Protein AF-A0A7X7LG31-F1 (afdb_monomer)

Solvent-accessible surface area (backbone atoms only — not comparable to full-atom values): 5447 Å² total; per-residue (Å²): 137,80,81,90,49,77,46,50,28,60,47,83,56,98,92,37,42,31,34,36,35,29,49,75,89,39,84,42,78,59,56,81,58,94,58,41,50,80,39,24,42,27,57,21,65,37,77,55,97,88,44,41,40,34,24,9,29,31,34,28,66,84,69,72,37,43,31,14,30,35,28,51,74,50,46,64,42,80,69,63,88,62,86,85,59,74,40,73,32,66,72,66,84,86,134

Secondary structure (DSSP, 8-state):
-PPP-EEEEEEEETTEEEEEEEETTEEEE----TTEEEEEEEEEEEEETTEEEEEEEEEETTTTEEEEEEEETTEEEE----TTS----------

Nearest PDB structures (foldseek):
  8hcj-assembly2_F  TM=4.113E-01  e=3.581E+00  Pseudopedobacter saltans DSM 12145
  5jrl-assembly3_B-3  TM=3.997E-01  e=3.390E+00  Sphingopyxis alaskensis RB2256
  5jrl-assembly2_D-2  TM=3.324E-01  e=3.210E+00  Sphingopyxis alaskensis RB2256
  5jrl-assembly1_A  TM=3.401E-01  e=3.996E+00  Sphingopyxis alaskensis RB2256
  5jrk-assembly1_A  TM=3.001E-01  e=6.195E+00  Sphingopyxis alaskensis RB2256

Structure (mmCIF, N/CA/C/O backbone):
data_AF-A0A7X7LG31-F1
#
_entry.id   AF-A0A7X7LG31-F1
#
loop_
_atom_site.group_PDB
_atom_site.id
_atom_site.type_symbol
_atom_site.label_atom_id
_atom_site.label_alt_id
_atom_site.label_comp_id
_atom_site.label_asym_id
_atom_site.label_entity_id
_atom_site.label_seq_id
_atom_site.pdbx_PDB_ins_code
_atom_site.Cartn_x
_atom_site.Cartn_y
_atom_site.Cartn_z
_atom_site.occupancy
_atom_site.B_iso_or_equiv
_atom_site.auth_seq_id
_atom_site.auth_comp_id
_atom_site.auth_asym_id
_atom_site.auth_atom_id
_atom_site.pdbx_PDB_model_num
ATOM 1 N N . SER A 1 1 ? -24.082 4.976 17.655 1.00 54.62 1 SER A N 1
ATOM 2 C CA . SER A 1 1 ? -22.827 5.201 16.914 1.00 54.62 1 SER A CA 1
ATOM 3 C C . SER A 1 1 ? -22.321 3.850 16.451 1.00 54.62 1 SER A C 1
ATOM 5 O O . SER A 1 1 ? -22.345 2.912 17.238 1.00 54.62 1 SER A O 1
ATOM 7 N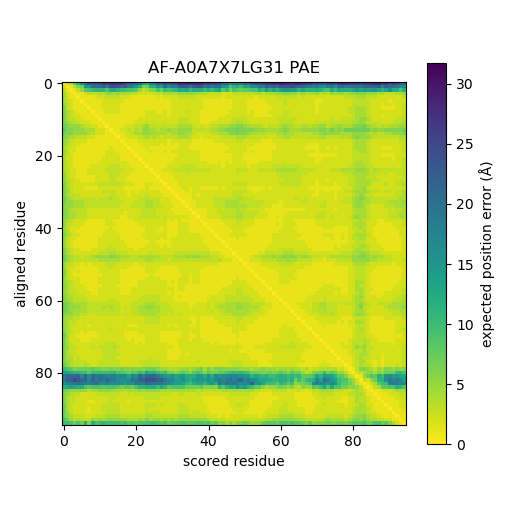 N . GLY A 1 2 ? -21.980 3.715 15.170 1.00 73.50 2 GLY A N 1
ATOM 8 C CA . GLY A 1 2 ? -21.347 2.502 14.647 1.00 73.50 2 GLY A CA 1
ATOM 9 C C . GLY A 1 2 ? -19.840 2.551 14.884 1.00 73.50 2 GLY A C 1
ATOM 10 O O . GLY A 1 2 ? -19.279 3.641 14.978 1.00 73.50 2 GLY A O 1
ATOM 11 N N . ALA A 1 3 ? -19.204 1.389 15.014 1.00 87.75 3 ALA A N 1
ATOM 12 C CA . ALA A 1 3 ? -17.751 1.302 14.943 1.00 87.75 3 ALA A CA 1
ATOM 13 C C . ALA A 1 3 ? -17.283 1.692 13.530 1.00 87.75 3 ALA A C 1
ATOM 15 O O . ALA A 1 3 ? -17.962 1.368 12.554 1.00 87.75 3 ALA A O 1
ATOM 16 N N . ASP A 1 4 ? -16.141 2.375 13.427 1.00 94.81 4 ASP A N 1
ATOM 17 C CA . ASP A 1 4 ? -15.504 2.621 12.134 1.00 94.81 4 ASP A CA 1
ATOM 18 C C . ASP A 1 4 ? -15.012 1.293 11.539 1.00 94.81 4 ASP A C 1
ATOM 20 O O . ASP A 1 4 ? -14.339 0.514 12.218 1.00 94.81 4 ASP A O 1
ATOM 24 N N . VAL A 1 5 ? -15.319 1.051 10.265 1.00 96.44 5 VAL A N 1
ATOM 25 C CA . VAL A 1 5 ? -14.831 -0.104 9.502 1.00 96.44 5 VAL A CA 1
ATOM 26 C C . VAL A 1 5 ? -13.765 0.369 8.525 1.00 96.44 5 VAL A C 1
ATOM 28 O O . VAL A 1 5 ? -14.010 1.284 7.735 1.00 96.44 5 VAL A O 1
ATOM 31 N N . TYR A 1 6 ? -12.602 -0.280 8.573 1.00 97.94 6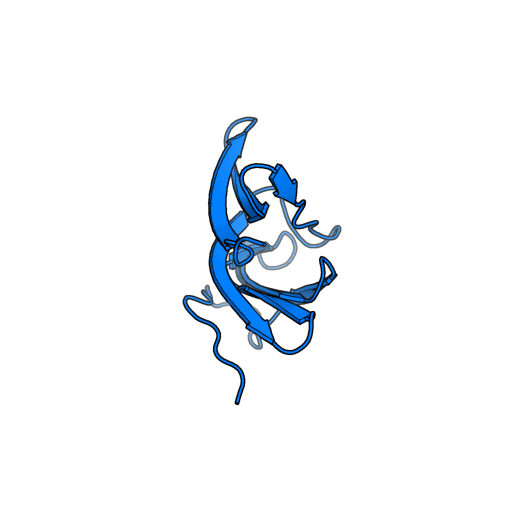 TYR A N 1
ATOM 32 C CA . TYR A 1 6 ? -11.486 -0.043 7.665 1.00 97.94 6 TYR A CA 1
ATOM 33 C C . TYR A 1 6 ? -11.256 -1.274 6.795 1.00 97.94 6 TYR A C 1
ATOM 35 O O . TYR A 1 6 ? -11.256 -2.398 7.296 1.00 97.94 6 TYR A O 1
ATOM 43 N N . VAL A 1 7 ? -11.040 -1.053 5.502 1.00 98.31 7 VAL A N 1
ATOM 44 C CA . VAL A 1 7 ? -10.714 -2.098 4.526 1.00 98.31 7 VAL A CA 1
ATOM 45 C C . VAL A 1 7 ? -9.491 -1.644 3.742 1.00 98.31 7 VAL A C 1
ATOM 47 O O . VAL A 1 7 ? -9.482 -0.528 3.232 1.00 98.31 7 VAL A O 1
ATOM 50 N N . ALA A 1 8 ? -8.467 -2.489 3.665 1.00 98.62 8 ALA A N 1
ATOM 51 C CA . ALA A 1 8 ? -7.305 -2.288 2.804 1.00 98.62 8 ALA A CA 1
ATOM 52 C C . ALA A 1 8 ? -7.453 -3.132 1.533 1.00 98.62 8 ALA A C 1
ATOM 54 O O . ALA A 1 8 ? -8.052 -4.208 1.571 1.00 98.62 8 ALA A O 1
ATOM 55 N N . GLY A 1 9 ? -6.924 -2.637 0.420 1.00 98.50 9 GLY A N 1
ATOM 56 C CA . GLY A 1 9 ? -6.905 -3.356 -0.848 1.00 98.50 9 GLY A CA 1
ATOM 57 C C . GLY A 1 9 ? -6.295 -2.511 -1.956 1.00 98.50 9 GLY A C 1
ATOM 58 O O . GLY A 1 9 ? -5.452 -1.647 -1.712 1.00 98.50 9 GLY A O 1
ATOM 59 N N . TYR A 1 10 ? -6.733 -2.747 -3.185 1.00 98.25 10 TYR A N 1
ATOM 60 C CA . TYR A 1 10 ? -6.309 -1.982 -4.350 1.00 98.25 10 TYR A CA 1
ATOM 61 C C . TYR A 1 10 ? -7.438 -1.879 -5.375 1.00 98.25 10 TYR A C 1
ATOM 63 O O . TYR A 1 10 ? -8.382 -2.670 -5.367 1.00 98.25 10 TYR A O 1
ATOM 71 N N . GLU A 1 11 ? -7.333 -0.887 -6.250 1.00 97.62 11 GLU A N 1
ATOM 72 C CA . GLU A 1 11 ? -8.168 -0.737 -7.439 1.00 97.62 11 GLU A CA 1
ATOM 73 C C . GLU A 1 11 ? -7.284 -0.773 -8.682 1.00 97.62 11 GLU A C 1
ATOM 75 O O . GLU A 1 11 ? -6.178 -0.236 -8.672 1.00 97.62 11 GLU A O 1
ATOM 80 N N . PHE A 1 12 ? -7.784 -1.366 -9.764 1.00 97.31 12 PHE A N 1
ATOM 81 C CA . PHE A 1 12 ? -7.121 -1.287 -11.060 1.00 97.31 12 PHE A CA 1
ATOM 82 C C . PH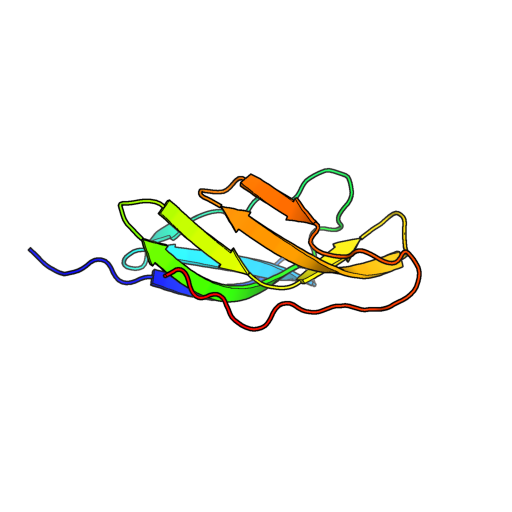E A 1 12 ? -7.467 0.050 -11.731 1.00 97.31 12 PHE A C 1
ATOM 84 O O . PHE A 1 12 ? -8.599 0.244 -12.181 1.00 97.31 12 PHE A O 1
ATOM 91 N N . ASP A 1 13 ? -6.504 0.969 -11.799 1.00 93.19 13 ASP A N 1
ATOM 92 C CA . ASP A 1 13 ? -6.671 2.328 -12.324 1.00 93.19 13 ASP A CA 1
ATOM 93 C C . ASP A 1 13 ? -5.544 2.670 -13.308 1.00 93.19 13 ASP A C 1
ATOM 95 O O . ASP A 1 13 ? -4.361 2.567 -12.995 1.00 93.19 13 ASP A O 1
ATOM 99 N N . GLY A 1 14 ? -5.896 3.059 -14.534 1.00 92.81 14 GLY A N 1
ATOM 100 C CA . GLY A 1 14 ? -4.909 3.453 -15.543 1.00 92.81 14 GLY A CA 1
ATOM 101 C C . GLY A 1 14 ? -3.911 2.353 -15.936 1.00 92.81 14 GLY A C 1
ATOM 102 O O . GLY A 1 14 ? -2.789 2.672 -16.326 1.00 92.81 14 GLY A O 1
ATOM 103 N N . GLY A 1 15 ? -4.297 1.074 -15.841 1.00 95.44 15 GLY A N 1
ATOM 104 C 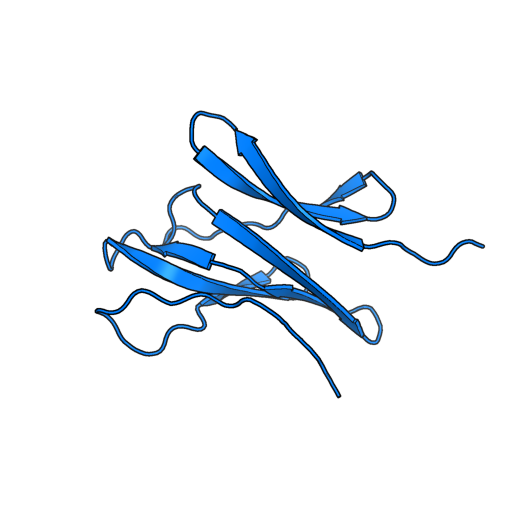CA . GLY A 1 15 ? -3.469 -0.065 -16.267 1.00 95.44 15 GLY A CA 1
ATOM 105 C C . GLY A 1 15 ? -2.590 -0.689 -15.177 1.00 95.44 15 GLY A C 1
ATOM 106 O O . GLY A 1 15 ? -1.687 -1.457 -15.499 1.00 95.44 15 GLY A O 1
ATOM 107 N N . LYS A 1 16 ? -2.822 -0.345 -13.912 1.00 96.38 16 LYS A N 1
ATOM 108 C CA . LYS A 1 16 ? -2.000 -0.726 -12.757 1.00 96.38 16 LYS A CA 1
ATOM 109 C C . LYS A 1 16 ? -2.876 -0.856 -11.516 1.00 96.38 16 LYS A C 1
ATOM 111 O O . LYS A 1 16 ? -3.920 -0.214 -11.429 1.00 96.38 16 LYS A O 1
ATOM 116 N N . ASP A 1 17 ? -2.416 -1.644 -10.558 1.00 98.19 17 ASP A N 1
ATOM 117 C CA . ASP A 1 17 ? -3.033 -1.725 -9.239 1.00 98.19 17 ASP A CA 1
ATOM 118 C C . ASP A 1 17 ? -2.574 -0.545 -8.378 1.00 98.19 17 ASP A C 1
ATOM 120 O O . ASP A 1 17 ? -1.380 -0.255 -8.298 1.00 98.19 17 ASP A O 1
ATOM 124 N N . VAL A 1 18 ? -3.524 0.154 -7.759 1.00 98.06 18 VAL A N 1
ATOM 125 C CA . VAL A 1 18 ? -3.283 1.312 -6.891 1.00 98.06 18 VAL A CA 1
ATOM 126 C C . VAL A 1 18 ? -3.829 1.005 -5.503 1.00 98.06 18 VAL A C 1
ATOM 128 O O . VAL A 1 18 ? -5.020 0.732 -5.349 1.00 98.06 18 VAL A O 1
ATOM 131 N N . ALA A 1 19 ? -2.973 1.074 -4.484 1.00 98.44 19 ALA A N 1
ATOM 132 C CA . ALA A 1 19 ? -3.337 0.793 -3.104 1.00 98.44 19 ALA A CA 1
ATOM 133 C C . ALA A 1 19 ? -4.418 1.760 -2.613 1.00 98.44 19 ALA A C 1
ATOM 135 O O . ALA A 1 19 ? -4.303 2.980 -2.749 1.00 98.44 19 ALA A O 1
ATOM 136 N N . ARG A 1 20 ? -5.457 1.212 -1.983 1.00 98.00 20 ARG A N 1
ATOM 137 C CA . ARG A 1 20 ? -6.576 1.970 -1.424 1.00 98.00 20 ARG A CA 1
ATOM 138 C C . ARG A 1 20 ? -6.835 1.580 0.024 1.00 98.00 20 ARG A C 1
ATOM 140 O O . ARG A 1 20 ? -6.665 0.429 0.433 1.00 98.00 20 ARG A O 1
ATOM 147 N N . LEU A 1 21 ? -7.311 2.559 0.781 1.00 98.69 21 LEU A N 1
ATOM 148 C CA . LEU A 1 21 ? -7.939 2.365 2.076 1.00 98.69 21 LEU A CA 1
ATOM 149 C C . LEU A 1 21 ? -9.380 2.867 1.974 1.00 98.69 21 LEU A C 1
ATOM 151 O O . LEU A 1 21 ? -9.623 3.950 1.453 1.00 98.69 21 LEU A O 1
ATOM 155 N N . TRP A 1 22 ? -10.337 2.119 2.510 1.00 98.62 22 TRP A N 1
ATOM 156 C CA . TRP A 1 22 ? -11.711 2.591 2.667 1.00 98.62 22 TRP A CA 1
ATOM 157 C C . TRP A 1 22 ? -12.057 2.684 4.143 1.00 98.62 22 TRP A C 1
ATOM 159 O O . TRP A 1 22 ? -11.842 1.735 4.896 1.00 98.62 22 TRP A O 1
ATOM 169 N N . LYS A 1 23 ? -12.635 3.817 4.545 1.00 97.69 23 LYS A N 1
ATOM 170 C CA . LYS A 1 23 ? -13.220 4.039 5.867 1.00 97.69 23 LYS A CA 1
ATOM 171 C C . LYS A 1 23 ? -14.716 4.265 5.703 1.00 97.69 23 LYS A C 1
ATOM 173 O O . LYS A 1 23 ? -15.121 5.267 5.123 1.00 97.69 23 LYS A O 1
ATOM 178 N N . ASN A 1 24 ? -15.544 3.360 6.223 1.00 96.88 24 ASN A N 1
ATOM 179 C CA . ASN A 1 24 ? -17.010 3.458 6.130 1.00 96.88 24 ASN A CA 1
ATOM 180 C C . ASN A 1 24 ? -17.506 3.737 4.691 1.00 96.88 24 ASN A C 1
ATOM 182 O O . ASN A 1 24 ? -18.346 4.610 4.475 1.00 96.88 24 ASN A O 1
ATOM 186 N N . ASN A 1 25 ? -16.967 3.003 3.709 1.00 96.38 25 ASN A N 1
ATOM 187 C CA . ASN A 1 25 ? -17.247 3.146 2.269 1.00 96.38 25 ASN A CA 1
ATOM 188 C C . ASN A 1 25 ? -16.756 4.454 1.621 1.00 96.38 25 ASN A C 1
ATOM 190 O O . ASN A 1 25 ? -17.079 4.719 0.466 1.00 96.38 25 ASN A O 1
ATOM 194 N N . VAL A 1 26 ? -15.977 5.266 2.335 1.00 97.31 26 VAL A N 1
ATOM 195 C CA . VAL A 1 26 ? -15.322 6.457 1.790 1.00 97.31 26 VAL A CA 1
ATOM 196 C C . VAL A 1 26 ? -13.861 6.134 1.518 1.00 97.31 26 VAL A C 1
ATOM 198 O O . VAL A 1 26 ? -13.171 5.595 2.385 1.00 97.31 26 VAL A O 1
ATOM 201 N N . LEU A 1 27 ? -13.405 6.455 0.310 1.00 97.62 27 LEU A N 1
ATOM 202 C CA . LEU A 1 27 ? -12.015 6.294 -0.092 1.00 97.62 27 LEU A CA 1
ATOM 203 C C . LEU A 1 27 ? -11.106 7.211 0.736 1.00 97.62 27 LEU A C 1
ATOM 205 O O . LEU A 1 27 ? -11.405 8.388 0.939 1.00 97.62 27 LEU A O 1
ATOM 209 N N . VAL A 1 28 ? -9.992 6.660 1.196 1.00 97.25 28 VAL A N 1
ATOM 210 C CA . VAL A 1 28 ? -8.898 7.362 1.857 1.00 97.25 28 VAL A CA 1
ATOM 211 C C . VAL A 1 28 ? -7.640 7.103 1.040 1.00 97.25 28 VAL A C 1
ATOM 213 O O . VAL A 1 28 ? -7.251 5.952 0.829 1.00 97.25 28 VAL A O 1
ATOM 216 N N . ASP A 1 29 ? -7.011 8.176 0.575 1.00 95.25 29 ASP A N 1
ATOM 217 C CA . ASP A 1 29 ? -5.822 8.072 -0.261 1.00 95.25 29 ASP A CA 1
ATOM 218 C C . ASP A 1 29 ? -4.611 7.555 0.526 1.00 95.25 29 ASP A C 1
ATOM 220 O O . ASP A 1 29 ? -4.366 7.935 1.675 1.00 95.25 29 ASP A O 1
ATOM 224 N N . LEU A 1 30 ? -3.829 6.700 -0.134 1.00 98.12 30 LEU A N 1
ATOM 225 C CA . LEU A 1 30 ? -2.550 6.175 0.337 1.00 98.12 30 LEU A CA 1
ATOM 226 C C . LEU A 1 30 ? -1.441 6.707 -0.580 1.00 98.12 30 LEU A C 1
ATOM 228 O O . LEU A 1 30 ? -1.044 6.025 -1.525 1.00 98.12 30 LEU A O 1
ATOM 232 N N . PRO A 1 31 ? -0.962 7.945 -0.368 1.00 97.12 31 PRO A N 1
ATOM 233 C CA . PRO A 1 31 ? -0.051 8.579 -1.307 1.00 97.12 31 PRO A CA 1
ATOM 234 C C . PRO A 1 31 ? 1.300 7.860 -1.351 1.00 97.12 31 PRO A C 1
ATOM 236 O O . PRO A 1 31 ? 1.818 7.380 -0.338 1.00 97.12 31 PRO A O 1
ATOM 239 N N . LEU A 1 32 ? 1.882 7.820 -2.544 1.00 97.19 32 LEU A N 1
ATOM 240 C CA . LEU A 1 32 ? 3.267 7.432 -2.777 1.00 97.19 32 LEU A CA 1
ATOM 241 C C . LEU A 1 32 ? 4.141 8.696 -2.878 1.00 97.19 32 LEU A C 1
ATOM 243 O O . LEU A 1 32 ? 3.629 9.804 -3.030 1.00 97.19 32 LEU A O 1
ATOM 247 N N . ASN A 1 33 ? 5.462 8.539 -2.783 1.00 95.56 33 ASN A N 1
ATOM 248 C CA . ASN A 1 33 ? 6.422 9.613 -3.073 1.00 95.56 33 ASN A CA 1
ATOM 249 C C . ASN A 1 33 ? 7.129 9.358 -4.416 1.00 95.56 33 ASN A C 1
ATOM 251 O O . ASN A 1 33 ? 6.938 8.304 -5.022 1.00 95.56 33 ASN A O 1
ATOM 255 N N . GLU A 1 34 ? 7.987 10.281 -4.864 1.00 96.50 34 GLU A N 1
ATOM 256 C CA . GLU A 1 34 ? 8.645 10.200 -6.177 1.00 96.50 34 GLU A CA 1
ATOM 257 C C . GLU A 1 34 ? 9.567 8.983 -6.378 1.00 96.50 34 GLU A C 1
ATOM 259 O O . GLU A 1 34 ? 10.016 8.728 -7.493 1.00 96.50 34 GLU A O 1
ATOM 264 N N . SER A 1 35 ? 9.859 8.214 -5.323 1.00 94.94 35 SER A N 1
ATOM 265 C CA . SER A 1 35 ? 10.662 6.989 -5.430 1.00 94.94 35 SER A CA 1
ATOM 266 C C . SER A 1 35 ? 9.875 5.794 -5.973 1.00 94.94 35 SER A C 1
ATOM 268 O O . SER A 1 35 ? 10.474 4.750 -6.244 1.00 94.94 35 SER A O 1
ATOM 270 N N . PHE A 1 36 ? 8.553 5.906 -6.106 1.00 96.44 36 PHE A N 1
ATOM 271 C CA . PHE A 1 36 ? 7.669 4.813 -6.495 1.00 96.44 36 PHE A CA 1
ATOM 272 C C . PHE A 1 36 ? 6.954 5.108 -7.809 1.00 96.44 36 PHE A C 1
ATOM 274 O O . PHE A 1 36 ? 6.620 6.249 -8.114 1.00 96.44 36 PHE A O 1
ATOM 281 N N . SER A 1 37 ? 6.692 4.052 -8.578 1.00 96.69 37 SER A N 1
ATOM 282 C CA . SER A 1 37 ? 5.661 4.118 -9.611 1.00 96.69 37 SER A CA 1
ATOM 283 C C . SER A 1 37 ? 4.284 4.136 -8.951 1.00 96.69 37 SER A C 1
ATOM 285 O O . SER A 1 37 ? 4.151 3.747 -7.796 1.00 96.69 37 SER A O 1
ATOM 287 N N . ASP A 1 38 ? 3.246 4.443 -9.717 1.00 96.12 38 ASP A N 1
ATOM 288 C CA . ASP A 1 38 ? 1.870 4.393 -9.222 1.00 96.12 38 ASP A CA 1
ATOM 289 C C . ASP A 1 38 ? 1.370 2.966 -8.882 1.00 96.12 38 ASP A C 1
ATOM 291 O O . ASP A 1 38 ? 0.298 2.828 -8.297 1.00 96.12 38 ASP A O 1
ATOM 295 N N . TYR A 1 39 ? 2.116 1.902 -9.227 1.00 97.94 39 TYR A N 1
ATOM 296 C CA . TYR A 1 39 ? 1.790 0.536 -8.800 1.00 97.94 39 TYR A CA 1
ATOM 297 C C . TYR A 1 39 ? 1.980 0.370 -7.287 1.00 97.94 39 TYR A C 1
ATOM 299 O O . TYR A 1 39 ? 3.092 0.528 -6.762 1.00 97.94 39 TYR A O 1
ATOM 307 N N . SER A 1 40 ? 0.914 -0.031 -6.598 1.00 98.25 40 SER A N 1
ATOM 308 C CA . SER A 1 40 ? 0.933 -0.361 -5.175 1.00 98.25 40 SER A CA 1
ATOM 309 C C . SER A 1 40 ? -0.235 -1.259 -4.767 1.00 98.25 40 SER A C 1
ATOM 311 O O . SER A 1 40 ? -1.313 -1.216 -5.349 1.00 98.25 40 SER A O 1
ATOM 313 N N . ILE A 1 41 ? -0.025 -2.051 -3.718 1.00 98.69 41 ILE A N 1
ATOM 314 C CA . ILE A 1 41 ? -1.038 -2.910 -3.100 1.00 98.69 41 ILE A CA 1
ATOM 315 C C . ILE A 1 41 ? -1.023 -2.658 -1.594 1.00 98.69 41 ILE A C 1
ATOM 317 O O . ILE A 1 41 ? 0.052 -2.621 -0.994 1.00 98.69 41 ILE A O 1
ATOM 321 N N . ALA A 1 42 ? -2.200 -2.502 -0.981 1.00 98.75 42 ALA A N 1
ATOM 322 C CA . ALA A 1 42 ? -2.371 -2.548 0.469 1.00 98.75 42 ALA A CA 1
ATOM 323 C C . ALA A 1 42 ? -2.966 -3.903 0.881 1.00 98.75 42 ALA A C 1
ATOM 325 O O . ALA A 1 42 ? -4.010 -4.305 0.378 1.00 98.75 42 ALA A O 1
ATOM 326 N N . GLU A 1 43 ? -2.301 -4.589 1.809 1.00 98.75 43 GLU A N 1
ATOM 327 C CA . GLU A 1 43 ? -2.620 -5.962 2.232 1.00 98.75 43 GLU A CA 1
ATOM 328 C C . GLU A 1 43 ? -3.331 -6.000 3.591 1.00 98.75 43 GLU A C 1
ATOM 330 O O . GLU A 1 43 ? -4.155 -6.870 3.866 1.00 98.75 43 GLU A O 1
ATOM 335 N N . SER A 1 44 ? -3.010 -5.056 4.481 1.00 98.75 44 SER A N 1
ATOM 336 C CA . SER A 1 44 ? -3.514 -5.070 5.854 1.00 98.75 44 SER A CA 1
ATOM 337 C C . SER A 1 44 ? -3.643 -3.668 6.429 1.00 98.75 44 SER A C 1
ATOM 339 O O . SER A 1 44 ? -2.851 -2.780 6.112 1.00 98.75 44 SER A O 1
ATOM 341 N N . VAL A 1 45 ? -4.636 -3.492 7.303 1.00 98.69 45 VAL A N 1
ATOM 342 C CA . VAL A 1 45 ? -4.857 -2.280 8.093 1.00 98.69 45 VAL A CA 1
ATOM 343 C C . VAL A 1 45 ? -5.003 -2.625 9.575 1.00 98.69 45 VAL A C 1
ATOM 345 O O . VAL A 1 45 ? -5.695 -3.576 9.936 1.00 98.69 45 VAL A O 1
ATOM 348 N N .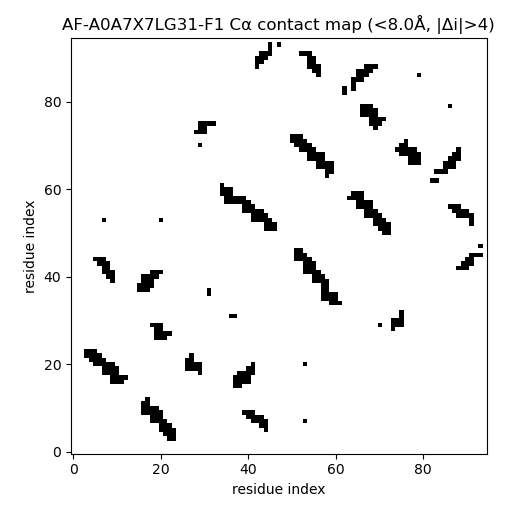 TYR A 1 46 ? -4.383 -1.821 10.437 1.00 98.38 46 TYR A N 1
ATOM 349 C CA . TYR A 1 46 ? -4.546 -1.860 11.888 1.00 98.38 46 TYR A CA 1
ATOM 350 C C . TYR A 1 46 ? -4.780 -0.449 12.424 1.00 98.38 46 TYR A C 1
ATOM 352 O O . TYR A 1 46 ? -4.156 0.505 11.961 1.00 98.38 46 TYR A O 1
ATOM 360 N N . VAL A 1 47 ? -5.669 -0.308 13.408 1.00 97.25 47 VAL A N 1
ATOM 361 C CA . VAL A 1 47 ? -6.020 0.991 13.996 1.00 97.25 47 VAL A CA 1
ATOM 362 C C . VAL A 1 47 ? -5.788 0.958 15.500 1.00 97.25 47 VAL A C 1
ATOM 364 O O . VAL A 1 47 ? -6.331 0.098 16.190 1.00 97.25 47 VAL A O 1
ATOM 367 N N . LEU A 1 48 ? -5.006 1.908 16.015 1.00 96.00 48 LEU A N 1
ATOM 368 C CA . LEU A 1 48 ? -4.715 2.049 17.442 1.00 96.00 48 LEU A CA 1
ATOM 369 C C . LEU A 1 48 ? -4.734 3.518 17.842 1.00 96.00 48 LEU A C 1
ATOM 371 O O . LEU A 1 48 ? -3.946 4.300 17.328 1.00 96.00 48 LEU A O 1
ATOM 375 N N . ASN A 1 49 ? -5.581 3.890 18.804 1.00 93.75 49 ASN A N 1
ATOM 376 C CA . ASN A 1 49 ? -5.604 5.244 19.375 1.00 93.75 49 ASN A CA 1
ATOM 377 C C . ASN A 1 49 ? -5.627 6.360 18.307 1.00 93.75 49 ASN A C 1
ATOM 379 O O . ASN A 1 49 ? -4.911 7.349 18.428 1.00 93.75 49 ASN A O 1
ATOM 383 N N . ASN A 1 50 ? -6.456 6.188 17.272 1.00 92.94 50 ASN A N 1
ATOM 384 C CA . ASN A 1 50 ? -6.592 7.049 16.084 1.00 92.94 50 ASN A CA 1
ATOM 385 C C . ASN A 1 50 ? -5.464 6.972 15.045 1.00 92.94 50 ASN A C 1
ATOM 387 O O . ASN A 1 50 ? -5.638 7.523 13.961 1.00 92.94 50 ASN A O 1
ATOM 391 N N . ASP A 1 51 ? -4.362 6.276 15.319 1.00 97.12 51 ASP A N 1
ATOM 392 C CA . ASP A 1 51 ? -3.369 5.974 14.294 1.00 97.12 51 ASP A CA 1
ATOM 393 C C . ASP A 1 51 ? -3.868 4.831 13.406 1.00 97.12 51 ASP A C 1
ATOM 395 O O . ASP A 1 51 ? -4.255 3.769 13.899 1.00 97.12 51 ASP A O 1
ATOM 399 N N . VAL A 1 52 ? -3.825 5.043 12.093 1.00 98.25 52 VAL A N 1
ATOM 400 C CA . VAL A 1 52 ? -4.132 4.043 11.070 1.00 98.25 52 VAL A CA 1
ATOM 401 C C . VAL A 1 52 ? -2.828 3.613 10.413 1.00 98.25 52 VAL A C 1
ATOM 403 O O . VAL A 1 52 ? -2.132 4.420 9.793 1.00 98.25 52 VAL A O 1
ATOM 406 N N . PHE A 1 53 ?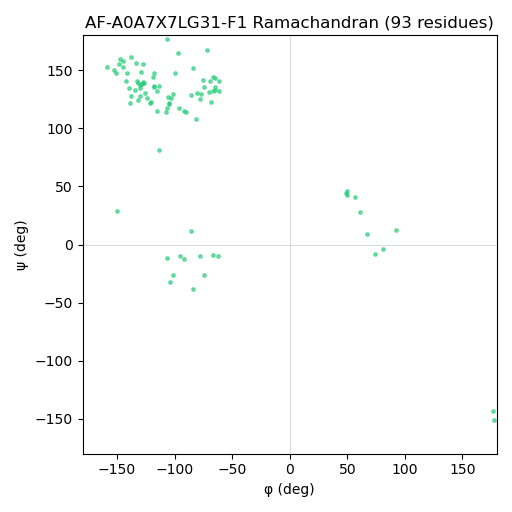 -2.508 2.333 10.558 1.00 98.62 53 PHE A N 1
ATOM 407 C CA . PHE A 1 53 ? -1.355 1.682 9.957 1.00 98.62 53 PHE A CA 1
ATOM 408 C C . PHE A 1 53 ? -1.847 0.827 8.802 1.00 98.62 53 PHE A C 1
ATOM 410 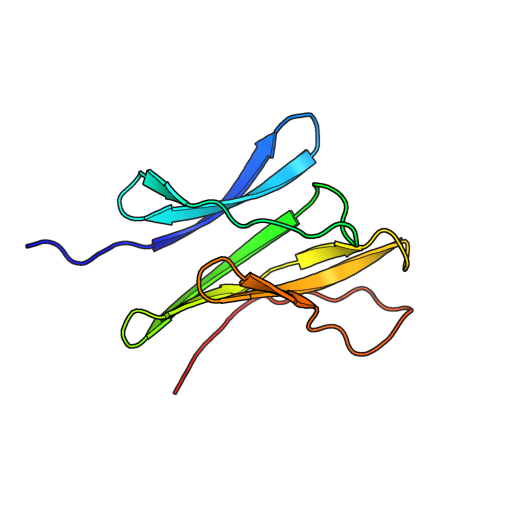O O . PHE A 1 53 ? -2.649 -0.078 9.013 1.00 98.62 53 PHE A O 1
ATOM 417 N N . VAL A 1 54 ? -1.362 1.094 7.598 1.00 98.81 54 VAL A N 1
ATOM 418 C CA . VAL A 1 54 ? -1.607 0.265 6.419 1.00 98.81 54 VAL A CA 1
ATOM 419 C C . VAL A 1 54 ? -0.272 -0.270 5.942 1.00 98.81 54 VAL A C 1
ATOM 421 O O . VAL A 1 54 ? 0.703 0.476 5.908 1.00 98.81 54 VAL A O 1
ATOM 424 N N . VAL A 1 55 ? -0.207 -1.546 5.584 1.00 98.75 55 VAL A N 1
ATOM 425 C CA . VAL A 1 55 ? 1.004 -2.152 5.020 1.00 98.75 55 VAL A CA 1
ATOM 426 C C . VAL A 1 55 ? 0.708 -2.852 3.712 1.00 98.75 55 VAL A C 1
ATOM 428 O O . VAL A 1 55 ? -0.423 -3.259 3.448 1.00 98.75 55 VAL A O 1
ATOM 431 N N . GLY A 1 56 ? 1.746 -2.977 2.898 1.00 98.62 56 GLY A N 1
ATOM 432 C CA . GLY A 1 56 ? 1.668 -3.627 1.607 1.00 98.62 56 GLY A CA 1
ATOM 433 C C . GLY A 1 56 ? 2.989 -3.536 0.863 1.00 98.62 56 GLY A C 1
ATOM 434 O O . GLY A 1 56 ? 4.068 -3.603 1.465 1.00 98.62 56 GLY A O 1
ATOM 435 N N . HIS A 1 57 ? 2.915 -3.369 -0.450 1.00 98.06 57 HIS A N 1
ATOM 436 C CA . HIS A 1 57 ? 4.094 -3.230 -1.295 1.00 98.06 57 HIS A CA 1
ATOM 437 C C . HIS A 1 57 ? 3.848 -2.256 -2.449 1.00 98.06 57 HIS A C 1
ATOM 439 O O . HIS A 1 57 ? 2.722 -2.066 -2.901 1.00 98.06 57 HIS A O 1
ATOM 445 N N . GLY A 1 58 ? 4.921 -1.632 -2.924 1.00 97.69 58 GLY A N 1
ATOM 446 C CA . GLY A 1 58 ? 4.912 -0.736 -4.078 1.00 97.69 58 GLY A CA 1
ATOM 447 C C . GLY A 1 58 ? 6.120 -0.992 -4.965 1.00 97.69 58 GLY A C 1
ATOM 448 O O . GLY A 1 58 ? 7.094 -1.607 -4.531 1.00 97.69 58 GLY A O 1
ATOM 449 N N . TYR A 1 59 ? 6.065 -0.545 -6.215 1.00 97.00 59 TYR A N 1
ATOM 450 C CA . TYR A 1 59 ? 7.184 -0.715 -7.141 1.00 97.00 59 TYR A CA 1
ATOM 451 C C . TYR A 1 59 ? 8.138 0.482 -7.067 1.00 97.00 59 TYR A C 1
ATOM 453 O O . TYR A 1 59 ? 7.756 1.606 -7.403 1.00 97.00 59 TYR A O 1
ATOM 461 N N . ASN A 1 60 ? 9.369 0.257 -6.605 1.00 95.50 60 ASN A N 1
ATOM 462 C CA . ASN A 1 60 ? 10.378 1.301 -6.446 1.00 95.50 60 ASN A CA 1
ATOM 463 C C . ASN A 1 60 ? 11.142 1.538 -7.757 1.00 95.50 60 ASN A C 1
ATOM 465 O O . ASN A 1 60 ? 11.695 0.609 -8.345 1.00 95.50 60 ASN A O 1
ATOM 469 N N . LEU A 1 61 ? 11.217 2.798 -8.186 1.00 94.69 61 LEU A N 1
ATOM 470 C CA . LEU A 1 61 ? 11.809 3.195 -9.467 1.00 94.69 61 LEU A CA 1
ATOM 471 C C . LEU A 1 61 ? 13.341 3.124 -9.480 1.00 94.69 61 LEU A C 1
ATOM 473 O O . LEU A 1 61 ? 13.934 2.958 -10.540 1.00 94.69 61 LEU A O 1
ATOM 477 N N . SER A 1 62 ? 13.989 3.255 -8.319 1.00 91.88 62 SER A N 1
ATOM 478 C CA . SER A 1 62 ? 15.455 3.255 -8.220 1.00 91.88 62 SER A CA 1
ATOM 479 C C . SER A 1 62 ? 16.051 1.849 -8.169 1.00 91.88 62 SER A C 1
ATOM 481 O O . SER A 1 62 ? 17.083 1.604 -8.790 1.00 91.88 62 SER A O 1
ATOM 483 N N . SER A 1 63 ? 15.397 0.919 -7.465 1.00 91.62 63 SER A N 1
ATOM 484 C CA . SER A 1 63 ? 15.813 -0.488 -7.407 1.00 91.62 63 SER A CA 1
ATOM 485 C C . SER A 1 63 ? 15.152 -1.362 -8.476 1.00 91.62 63 SER A C 1
ATOM 487 O O . SER A 1 63 ? 15.592 -2.491 -8.679 1.00 91.62 63 SER A O 1
ATOM 489 N N . ASN A 1 64 ? 14.120 -0.858 -9.166 1.00 93.12 64 ASN A N 1
ATOM 490 C CA . ASN A 1 64 ? 13.350 -1.587 -10.178 1.00 93.12 64 ASN A CA 1
ATOM 491 C C . ASN A 1 64 ? 12.736 -2.895 -9.629 1.00 93.12 64 ASN A C 1
ATOM 493 O O . ASN A 1 64 ? 12.777 -3.941 -10.281 1.00 93.12 64 ASN A O 1
ATOM 497 N N . GLN A 1 65 ? 12.223 -2.844 -8.394 1.00 94.38 65 GLN A N 1
ATOM 498 C CA . GLN A 1 65 ? 11.734 -3.997 -7.625 1.00 94.38 65 GLN A CA 1
ATOM 499 C C . GLN A 1 65 ? 10.518 -3.632 -6.766 1.00 94.38 65 GLN A C 1
ATOM 501 O O . GLN A 1 65 ? 10.329 -2.470 -6.392 1.00 94.38 65 GLN A O 1
ATOM 506 N N . HIS A 1 66 ? 9.730 -4.644 -6.390 1.00 96.06 66 HIS A N 1
ATOM 507 C CA . HIS A 1 66 ? 8.726 -4.501 -5.339 1.00 96.06 66 HIS A CA 1
ATOM 508 C C . HIS A 1 66 ? 9.396 -4.348 -3.975 1.00 96.06 66 HIS A C 1
ATOM 510 O O . HIS A 1 66 ? 10.278 -5.126 -3.611 1.00 96.06 66 HIS A O 1
ATOM 516 N N . VAL A 1 67 ? 8.963 -3.345 -3.218 1.00 96.56 67 VAL A N 1
ATOM 517 C CA . VAL A 1 67 ? 9.457 -3.079 -1.870 1.00 96.56 67 VAL A CA 1
ATOM 518 C C . VAL A 1 67 ? 8.291 -2.981 -0.894 1.00 96.56 67 VAL A C 1
ATOM 520 O O . VAL A 1 67 ? 7.251 -2.389 -1.195 1.00 96.56 67 VAL A O 1
ATOM 523 N N . ALA A 1 68 ? 8.486 -3.541 0.294 1.00 97.50 68 ALA A N 1
ATOM 524 C CA . ALA A 1 68 ? 7.558 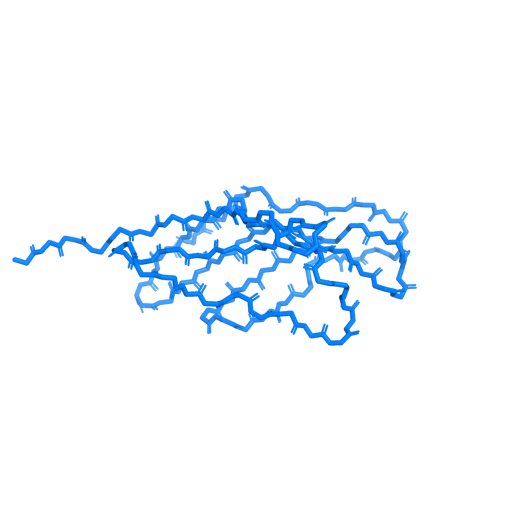-3.460 1.404 1.00 97.50 68 ALA A CA 1
ATOM 525 C C . ALA A 1 68 ? 7.427 -2.008 1.873 1.00 97.50 68 ALA A C 1
ATOM 527 O O . ALA A 1 68 ? 8.429 -1.318 2.095 1.00 97.50 68 ALA A O 1
ATOM 528 N N . ILE A 1 69 ? 6.189 -1.560 2.057 1.00 97.75 69 ILE A N 1
ATOM 529 C CA . ILE A 1 69 ? 5.867 -0.196 2.478 1.00 97.75 69 ILE A CA 1
ATOM 530 C C . ILE A 1 69 ? 4.824 -0.192 3.589 1.00 97.75 69 ILE A C 1
ATOM 532 O O . ILE A 1 69 ? 4.039 -1.129 3.749 1.00 97.75 69 ILE A O 1
ATOM 536 N N . MET A 1 70 ? 4.827 0.894 4.354 1.00 98.50 70 MET A N 1
ATOM 537 C CA . MET A 1 70 ? 3.824 1.201 5.363 1.00 98.50 70 MET A CA 1
ATOM 538 C C . MET A 1 70 ? 3.332 2.628 5.169 1.00 98.50 70 MET A C 1
ATOM 540 O O . MET A 1 70 ? 4.145 3.534 5.016 1.00 98.50 70 MET A O 1
ATOM 544 N N . TRP A 1 71 ? 2.026 2.840 5.273 1.00 98.75 71 TRP A N 1
ATOM 545 C CA . TRP A 1 71 ? 1.434 4.154 5.473 1.00 98.75 71 TRP A CA 1
ATOM 546 C C . TRP A 1 71 ? 0.975 4.279 6.919 1.00 98.75 71 TRP A C 1
ATOM 548 O O . TRP A 1 71 ? 0.134 3.506 7.377 1.00 98.75 71 TRP A O 1
ATOM 558 N N . LYS A 1 72 ? 1.498 5.272 7.637 1.00 98.25 72 LYS A N 1
ATOM 559 C CA . LYS A 1 72 ? 0.963 5.678 8.939 1.00 98.25 72 LYS A CA 1
ATOM 560 C C . LYS A 1 72 ? 0.246 7.009 8.769 1.00 98.25 72 LYS A C 1
ATOM 562 O O . LYS A 1 72 ? 0.894 8.008 8.472 1.00 98.25 72 LYS A O 1
ATOM 567 N N . ASN A 1 73 ? -1.074 7.030 8.947 1.00 97.62 73 ASN A N 1
ATOM 568 C CA . ASN A 1 73 ? -1.902 8.230 8.756 1.00 97.62 73 ASN A CA 1
ATOM 569 C C . ASN A 1 73 ? -1.635 8.933 7.408 1.00 97.62 73 ASN A C 1
ATOM 571 O O . ASN A 1 73 ? -1.488 10.152 7.349 1.00 97.62 73 ASN A O 1
ATOM 575 N N . GLY A 1 74 ? -1.506 8.150 6.333 1.00 96.31 74 GLY A N 1
ATOM 576 C CA . GLY A 1 74 ? -1.212 8.651 4.985 1.00 96.31 74 GLY A CA 1
ATOM 577 C C . GLY A 1 74 ? 0.265 8.958 4.709 1.00 96.31 74 GLY A C 1
ATOM 578 O O . GLY A 1 74 ? 0.606 9.266 3.575 1.00 96.31 74 GLY A O 1
ATOM 579 N N . VAL A 1 75 ? 1.168 8.842 5.686 1.00 97.75 75 VAL A N 1
ATOM 580 C CA . VAL A 1 75 ? 2.608 9.052 5.471 1.00 97.75 75 VAL A CA 1
ATOM 581 C C . VAL A 1 75 ? 3.287 7.728 5.134 1.00 97.75 75 VAL A C 1
ATOM 583 O O . VAL A 1 75 ? 3.338 6.827 5.974 1.00 97.75 75 VAL A O 1
ATOM 586 N N . ILE A 1 76 ? 3.820 7.617 3.915 1.00 98.00 76 ILE A N 1
ATOM 587 C CA . ILE A 1 76 ? 4.517 6.422 3.424 1.00 98.00 76 ILE A CA 1
ATOM 588 C C . ILE A 1 76 ? 5.931 6.286 4.009 1.00 98.00 76 ILE A C 1
ATOM 590 O O . ILE A 1 76 ? 6.671 7.256 4.150 1.00 98.00 76 ILE A O 1
ATOM 594 N N . THR A 1 77 ? 6.330 5.055 4.318 1.00 97.25 77 THR A N 1
ATOM 595 C CA . THR A 1 77 ? 7.676 4.654 4.739 1.00 97.25 77 THR A CA 1
ATOM 596 C C . THR A 1 77 ? 8.084 3.389 3.985 1.00 97.25 77 THR A C 1
ATOM 598 O O . THR A 1 77 ? 7.315 2.431 3.928 1.00 97.25 77 THR A O 1
ATOM 601 N N . ASN A 1 78 ? 9.300 3.367 3.432 1.00 95.19 78 ASN A N 1
ATOM 602 C CA . ASN A 1 78 ? 9.908 2.154 2.880 1.00 95.19 78 ASN A CA 1
ATOM 603 C C . ASN A 1 78 ? 10.439 1.285 4.031 1.00 95.19 78 ASN A C 1
ATOM 605 O O . ASN A 1 78 ? 11.218 1.764 4.853 1.00 95.19 78 ASN A O 1
ATOM 609 N N . LEU A 1 79 ? 10.010 0.024 4.093 1.00 95.06 79 LEU A N 1
ATOM 610 C CA . LEU A 1 79 ? 10.423 -0.939 5.119 1.00 95.06 79 LEU A CA 1
ATOM 611 C C . LEU A 1 79 ? 11.594 -1.828 4.675 1.00 95.06 79 LEU A C 1
ATOM 613 O O . LEU A 1 79 ? 12.136 -2.585 5.480 1.00 95.06 79 LEU A O 1
ATOM 617 N N . SER A 1 80 ? 11.970 -1.779 3.398 1.00 89.00 80 SER A N 1
ATOM 618 C CA . SER A 1 80 ? 13.006 -2.643 2.834 1.00 89.00 80 SER A CA 1
ATOM 619 C C . SER A 1 80 ? 14.394 -2.211 3.273 1.00 89.00 80 SER A C 1
ATOM 621 O O . SER A 1 80 ? 14.739 -1.033 3.230 1.00 89.00 80 SER A O 1
ATOM 623 N N . THR A 1 81 ? 15.211 -3.187 3.661 1.00 81.06 81 THR A N 1
ATOM 624 C CA . THR A 1 81 ? 16.560 -2.961 4.198 1.00 81.06 81 THR A CA 1
ATOM 625 C C . THR A 1 81 ? 17.678 -3.336 3.222 1.00 81.06 81 THR A C 1
ATOM 627 O O . THR A 1 81 ? 18.831 -2.981 3.464 1.00 81.06 81 THR A O 1
ATOM 630 N N . ALA A 1 82 ? 17.365 -4.035 2.124 1.00 73.56 82 ALA A N 1
ATOM 631 C CA . ALA A 1 82 ? 18.330 -4.500 1.131 1.00 73.56 82 ALA A CA 1
ATOM 632 C C . ALA A 1 82 ? 17.943 -4.055 -0.284 1.00 73.56 82 ALA A C 1
ATOM 634 O O . ALA A 1 82 ? 16.782 -4.122 -0.677 1.00 73.56 82 ALA A O 1
ATOM 635 N N . ASN A 1 83 ? 18.941 -3.638 -1.064 1.00 67.19 83 ASN A N 1
ATOM 636 C CA . ASN A 1 83 ? 18.738 -2.968 -2.351 1.00 67.19 83 ASN A CA 1
ATOM 637 C C . ASN A 1 83 ? 18.561 -3.910 -3.556 1.00 67.19 83 ASN A C 1
ATOM 639 O O . ASN A 1 83 ? 18.646 -3.427 -4.675 1.00 67.19 83 ASN A O 1
ATOM 643 N N . ASN A 1 84 ? 18.369 -5.222 -3.370 1.00 67.62 84 ASN A N 1
ATOM 644 C CA . ASN A 1 84 ? 18.326 -6.185 -4.486 1.00 67.62 84 ASN A CA 1
ATOM 645 C C . ASN A 1 84 ? 17.434 -7.416 -4.236 1.00 67.62 84 ASN A C 1
ATOM 647 O O . ASN A 1 84 ? 17.710 -8.504 -4.740 1.00 67.62 84 ASN A O 1
ATOM 651 N N . THR A 1 85 ? 16.394 -7.276 -3.425 1.00 84.00 85 THR A N 1
ATOM 652 C CA . THR A 1 85 ? 15.440 -8.356 -3.165 1.00 84.00 85 THR A CA 1
ATOM 653 C C . THR A 1 85 ? 14.040 -7.787 -3.122 1.00 84.00 85 THR A C 1
ATOM 655 O O . THR A 1 85 ? 13.813 -6.794 -2.429 1.00 84.00 85 THR A O 1
ATOM 658 N N . GLU A 1 86 ? 13.103 -8.453 -3.793 1.00 93.00 86 GLU A N 1
ATOM 659 C CA . GLU A 1 86 ? 11.690 -8.142 -3.620 1.00 93.00 86 GLU A CA 1
ATOM 660 C C . GLU A 1 86 ? 11.267 -8.378 -2.172 1.00 93.00 86 GLU A C 1
ATOM 662 O O . GLU A 1 86 ? 11.687 -9.345 -1.526 1.00 93.00 86 GLU A O 1
ATOM 667 N N . SER A 1 87 ? 10.431 -7.489 -1.653 1.00 95.56 87 SER A N 1
ATOM 668 C CA . SER A 1 87 ? 9.902 -7.605 -0.303 1.00 95.56 87 SER A CA 1
ATOM 669 C C . SER A 1 87 ? 8.441 -7.170 -0.252 1.00 95.56 87 SER A C 1
ATOM 671 O O . SER A 1 87 ? 7.997 -6.282 -0.980 1.00 95.56 87 SER A O 1
ATOM 673 N N . PHE A 1 88 ? 7.689 -7.820 0.635 1.00 96.94 88 PHE A N 1
ATOM 674 C CA . PHE A 1 88 ? 6.245 -7.663 0.752 1.00 96.94 88 PHE A CA 1
ATOM 675 C C . PHE A 1 88 ? 5.866 -7.610 2.232 1.00 96.94 88 PHE A C 1
ATOM 677 O O . PHE A 1 88 ? 6.245 -8.498 3.000 1.00 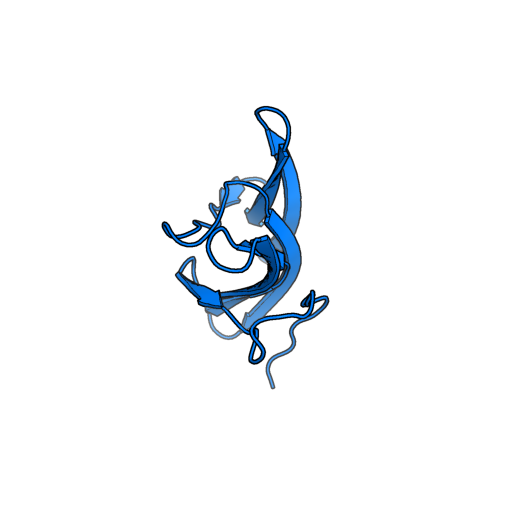96.94 88 PHE A O 1
ATOM 684 N N . ALA A 1 89 ? 5.120 -6.586 2.649 1.00 97.94 89 ALA A N 1
ATOM 685 C CA . ALA A 1 89 ? 4.510 -6.555 3.974 1.00 97.94 89 ALA A CA 1
ATOM 686 C C . ALA A 1 89 ? 3.059 -7.038 3.875 1.00 97.94 89 ALA A C 1
ATOM 688 O O . ALA A 1 89 ? 2.248 -6.422 3.195 1.00 97.94 89 ALA A O 1
ATOM 689 N N . ILE A 1 90 ? 2.746 -8.144 4.552 1.00 98.19 90 ILE A N 1
ATOM 690 C CA . ILE A 1 90 ? 1.451 -8.837 4.417 1.00 98.19 90 ILE A CA 1
ATOM 691 C C . ILE A 1 90 ? 0.496 -8.518 5.578 1.00 98.19 90 ILE A C 1
ATOM 693 O O . ILE A 1 90 ? -0.718 -8.608 5.441 1.00 98.19 90 ILE A O 1
ATOM 697 N N . SER A 1 91 ? 1.026 -8.165 6.751 1.00 98.19 91 SER A N 1
ATOM 698 C CA . SER A 1 91 ? 0.221 -7.926 7.952 1.00 98.19 91 SER A CA 1
ATOM 699 C C . SER A 1 91 ? 0.900 -6.943 8.897 1.00 98.19 91 SER A C 1
ATOM 701 O O . SER A 1 91 ? 2.130 -6.873 8.952 1.00 98.19 91 SER A O 1
ATOM 703 N N . VAL A 1 92 ? 0.093 -6.193 9.647 1.00 97.75 92 VAL A N 1
ATOM 704 C CA . VAL A 1 92 ? 0.542 -5.282 10.700 1.00 97.75 92 VAL A CA 1
ATOM 705 C C . VAL A 1 92 ? -0.269 -5.493 11.973 1.00 97.75 92 VAL A C 1
ATOM 707 O O . VAL A 1 92 ? -1.485 -5.667 11.950 1.00 97.75 92 VAL A O 1
ATOM 710 N N . PHE A 1 93 ? 0.430 -5.464 13.103 1.00 96.81 93 PHE A N 1
ATOM 711 C CA . PHE A 1 93 ? -0.143 -5.527 14.439 1.00 96.81 93 PHE A CA 1
ATOM 712 C C . PHE A 1 93 ? 0.645 -4.592 15.356 1.00 96.81 93 PHE A C 1
ATOM 714 O O . PHE A 1 93 ? 1.873 -4.533 15.273 1.00 96.81 93 PHE A O 1
ATOM 721 N N . VAL A 1 94 ? -0.053 -3.884 16.244 1.00 92.81 94 VAL A N 1
ATOM 722 C CA . VAL A 1 94 ? 0.562 -2.994 17.237 1.00 92.81 94 VAL A CA 1
ATOM 723 C C . VAL A 1 94 ? 0.073 -3.388 18.628 1.00 92.81 94 VAL A C 1
ATOM 725 O O . VAL A 1 94 ? -1.128 -3.567 18.833 1.00 92.81 94 VAL A O 1
ATOM 728 N N . LYS A 1 95 ? 1.019 -3.547 19.558 1.00 88.31 95 LYS A N 1
ATOM 729 C CA . LYS A 1 95 ? 0.781 -3.980 20.939 1.00 88.31 95 LYS A CA 1
ATOM 730 C C . LYS A 1 95 ? 0.486 -2.810 21.870 1.00 88.31 95 LYS A C 1
ATOM 732 O O . LYS A 1 95 ? 1.159 -1.768 21.715 1.00 88.31 95 LYS A O 1
#

Foldseek 3Di:
DDDWDKDWWWDCDPNATATWIDIPNRTDHQDDDPQFDRHWTWQEWDADPNWIKTKWWTQGPVLREIFIWIAIVSDIDTPDDDSHDHDIDRYDDDD

pLDDT: mean 94.73, std 7.32, range [54.62, 98.81]

Radius of gyration: 13.26 Å; Cα contacts (8 Å, |Δi|>4): 225; chains: 1; bounding box: 42×19×37 Å

Mean predicted aligned error: 3.22 Å

Sequence (95 aa):
SGADVYVAGYEFDGGKDVARLWKNNVLVDLPLNESFSDYSIAESVYVLNNDVFVVGHGYNLSSNQHVAIMWKNGVITNLSTANNTESFAISVFVK